Protein AF-A0A8E0VI84-F1 (afdb_monomer)

Foldseek 3Di:
DPPVVVVVVVVVVVVPDVPVFAFAPFKKWKWKQADPDPDDSVVSIGTDDIDGGPVVVVVVCVPDDQPVRDDPRMDIDMDGPQFDPDCPTPVNVPHDDDDDDDDPPDDRPD

InterPro domains:
  IPR001040 Translation Initiation factor eIF- 4e [PF01652] (23-104)
  IPR001040 Translation Initiation factor eIF- 4e [PTHR11960] (12-101)
  IPR023398 Translation Initiation factor eIF- 4e-like [G3DSA:3.30.760.10] (1-110)
  IPR023398 Translation Initiation factor eIF- 4e-like [SSF55418] (8-105)

Secondary structure (DSSP, 8-state):
--HHHHHHHHHHHHHS------EEEEEEEEEEEE--SSS-GGGGEEEEEEEEEHHHHHHHHHHS--GGGSPTTEEEEEEETTS-SSTTSTTTTT------PPPTT--S--

Organism: NCBI:txid27845

Mean predicted aligned error: 9.29 Å

Radius of gyration: 19.82 Å; Cα contacts (8 Å, |Δi|>4): 106; chains: 1; bounding box: 41×63×45 Å

pLDDT: mean 85.39, std 16.25, range [44.44, 98.56]

Structure (mmCIF, N/CA/C/O backbone):
data_AF-A0A8E0VI84-F1
#
_entry.id   AF-A0A8E0VI84-F1
#
loop_
_atom_site.group_PDB
_atom_site.id
_atom_site.type_symbol
_atom_site.label_atom_id
_atom_site.label_alt_id
_atom_site.label_comp_id
_atom_site.label_asym_id
_atom_site.label_entity_id
_atom_site.label_seq_id
_atom_site.pdbx_PDB_ins_code
_atom_site.Cartn_x
_atom_site.Cartn_y
_atom_site.Cartn_z
_atom_site.occupancy
_atom_site.B_iso_or_equiv
_atom_site.auth_seq_id
_atom_site.auth_comp_id
_atom_site.auth_asym_id
_atom_site.auth_atom_id
_atom_site.pdbx_PDB_model_num
ATOM 1 N N . MET A 1 1 ? -9.293 43.100 24.067 1.00 44.69 1 MET A N 1
ATOM 2 C CA . MET A 1 1 ? -10.428 42.681 23.216 1.00 44.69 1 MET A CA 1
ATOM 3 C C . MET A 1 1 ? -9.953 41.682 22.150 1.00 44.69 1 MET A C 1
ATOM 5 O O . MET A 1 1 ? -10.116 41.945 20.970 1.00 44.69 1 MET A O 1
ATOM 9 N N . ALA A 1 2 ? -9.330 40.566 22.547 1.00 52.12 2 ALA A N 1
ATOM 10 C CA . ALA A 1 2 ? -8.878 39.505 21.623 1.00 52.12 2 ALA A CA 1
ATOM 11 C C . ALA A 1 2 ? -9.439 38.116 21.995 1.00 52.12 2 ALA A C 1
ATOM 13 O O . ALA A 1 2 ? -9.358 37.180 21.216 1.00 52.12 2 ALA A O 1
ATOM 14 N N . THR A 1 3 ? -10.076 38.001 23.160 1.00 51.00 3 THR A N 1
ATOM 15 C CA . THR A 1 3 ? -10.506 36.734 23.761 1.00 51.00 3 THR A CA 1
ATOM 16 C C . THR A 1 3 ? -11.792 36.165 23.157 1.00 51.00 3 THR A C 1
ATOM 18 O O . THR A 1 3 ? -11.881 34.964 22.946 1.00 51.00 3 THR A O 1
ATOM 21 N N . ALA A 1 4 ? -12.763 37.010 22.793 1.00 56.56 4 ALA A N 1
ATOM 22 C CA . ALA A 1 4 ? -14.058 36.540 22.283 1.00 56.56 4 ALA A CA 1
ATOM 23 C C . ALA A 1 4 ? -13.983 35.945 20.864 1.00 56.56 4 ALA A C 1
ATOM 25 O O . ALA A 1 4 ? -14.763 35.063 20.523 1.00 56.56 4 ALA A O 1
ATOM 26 N N . THR A 1 5 ? -13.046 36.411 20.035 1.00 57.44 5 THR A N 1
ATOM 27 C CA . THR A 1 5 ? -12.869 35.912 18.663 1.00 57.44 5 THR A CA 1
ATOM 28 C C . THR A 1 5 ? -12.111 34.584 18.652 1.00 57.44 5 THR A C 1
ATOM 30 O O . THR A 1 5 ? -12.444 33.695 17.879 1.00 57.44 5 THR A O 1
ATOM 33 N N . GLU A 1 6 ? -11.124 34.414 19.536 1.00 57.06 6 GLU A N 1
ATOM 34 C CA . GLU A 1 6 ? -10.354 33.170 19.663 1.00 57.06 6 GLU A CA 1
ATOM 35 C C . GLU A 1 6 ? -11.187 32.033 20.262 1.00 57.06 6 GLU A C 1
ATOM 37 O O . GLU A 1 6 ? -11.137 30.916 19.753 1.00 57.06 6 GLU A O 1
ATOM 42 N N . GLU A 1 7 ? -12.006 32.310 21.281 1.00 55.12 7 GLU A N 1
ATOM 43 C CA . GLU A 1 7 ? -12.904 31.312 21.878 1.00 55.12 7 GLU A CA 1
ATOM 44 C C . GLU A 1 7 ? -13.953 30.811 20.880 1.00 55.12 7 GLU A C 1
ATOM 46 O O . GLU A 1 7 ? -14.207 29.609 20.813 1.00 55.12 7 GLU A O 1
ATOM 51 N N . HIS A 1 8 ? -14.496 31.700 20.044 1.00 51.53 8 HIS A N 1
ATOM 52 C CA . HIS A 1 8 ? -15.480 31.326 19.029 1.00 51.53 8 HIS A CA 1
ATOM 53 C C . HIS A 1 8 ? -14.851 30.472 17.916 1.00 51.53 8 HIS A C 1
ATOM 55 O O . HIS A 1 8 ? -15.419 29.457 17.528 1.00 51.53 8 HIS A O 1
ATOM 61 N N . VAL A 1 9 ? -13.623 30.794 17.491 1.00 58.84 9 VAL A N 1
ATOM 62 C CA . VAL A 1 9 ? -12.864 30.002 16.503 1.00 58.84 9 VAL A CA 1
ATOM 63 C C . VAL A 1 9 ? -12.390 28.657 17.082 1.00 58.84 9 VAL A C 1
ATOM 65 O O . VAL A 1 9 ? -12.239 27.675 16.355 1.00 58.84 9 VAL A O 1
ATOM 68 N N . VAL A 1 10 ? -12.129 28.569 18.390 1.00 57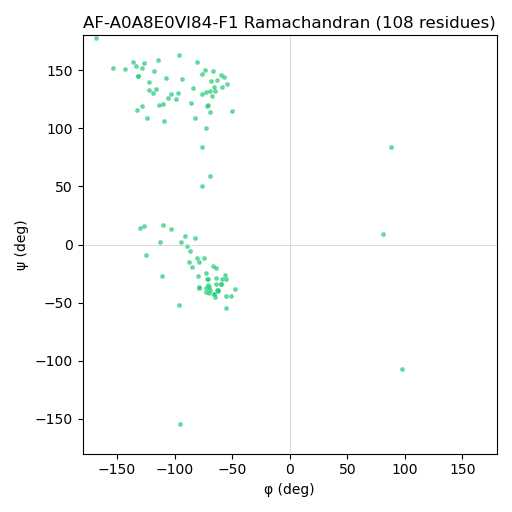.66 10 VAL A N 1
ATOM 69 C CA . VAL A 1 10 ? -11.834 27.292 19.068 1.00 57.66 10 VAL A CA 1
ATOM 70 C C . VAL A 1 10 ? -13.103 26.446 19.205 1.00 57.66 10 VAL A C 1
ATOM 72 O O . VAL A 1 10 ? -13.051 25.246 18.955 1.00 57.66 10 VAL A O 1
ATOM 75 N N . GLN A 1 11 ? -14.248 27.050 19.530 1.00 50.25 11 GLN A N 1
ATOM 76 C CA . GLN A 1 11 ? -15.532 26.348 19.628 1.00 50.25 11 GLN A CA 1
ATOM 77 C C . GLN A 1 11 ? -16.082 25.893 18.274 1.00 50.25 11 GLN A C 1
ATOM 79 O O . GLN A 1 11 ? -16.643 24.804 18.203 1.00 50.25 11 GLN A O 1
ATOM 84 N N . GLU A 1 12 ? -15.899 26.666 17.202 1.00 52.06 12 GLU A N 1
ATOM 85 C CA . GLU A 1 12 ? -16.249 26.243 15.840 1.00 52.06 12 GLU A CA 1
ATOM 86 C C . GLU A 1 12 ? -15.364 25.078 15.377 1.00 52.06 12 GLU A C 1
ATOM 88 O O . GLU A 1 12 ? -15.897 24.075 14.912 1.00 52.06 12 GLU A O 1
ATOM 93 N N . ARG A 1 13 ? -14.047 25.118 15.644 1.00 53.66 13 ARG A N 1
ATOM 94 C CA . ARG A 1 13 ? -13.135 23.983 15.383 1.00 53.66 13 ARG A CA 1
ATOM 95 C C . ARG A 1 13 ? -13.441 22.731 16.208 1.00 53.66 13 ARG A C 1
ATOM 97 O O . ARG A 1 13 ? -13.140 21.634 15.761 1.00 53.66 13 ARG A O 1
ATOM 104 N N . MET A 1 14 ? -14.015 22.880 17.403 1.00 50.16 14 MET A N 1
ATOM 105 C CA . MET A 1 14 ? -14.439 21.752 18.248 1.00 50.16 14 MET A CA 1
ATOM 106 C C . MET A 1 14 ? -15.838 21.223 17.886 1.00 50.16 14 MET A C 1
ATOM 108 O O . MET A 1 14 ? -16.169 20.098 18.247 1.00 50.16 14 MET A O 1
ATOM 112 N N . LYS A 1 15 ? -16.665 22.018 17.189 1.00 44.44 15 LYS A N 1
ATOM 113 C CA . LYS A 1 15 ? -17.968 21.597 16.640 1.00 44.44 15 LYS A CA 1
ATOM 114 C C . LYS A 1 15 ? -17.864 20.982 15.248 1.00 44.44 15 LYS A C 1
ATOM 116 O O . LYS A 1 15 ? -18.814 20.338 14.804 1.00 44.44 15 LYS A O 1
ATOM 121 N N . GLU A 1 16 ? -16.740 21.162 14.567 1.00 47.47 16 GLU A N 1
ATOM 122 C CA . GLU A 1 16 ? -16.471 20.552 13.273 1.00 47.47 16 GLU A CA 1
ATOM 123 C C . GLU A 1 16 ? -16.112 19.066 13.456 1.00 47.47 16 GLU A C 1
ATOM 125 O O . GLU A 1 16 ? -14.956 18.655 13.488 1.00 47.47 16 GLU A O 1
ATOM 130 N N . SER A 1 17 ? -17.181 18.270 13.550 1.00 51.34 17 SER A N 1
ATOM 131 C CA . SER A 1 17 ? -17.286 16.845 13.230 1.00 51.34 17 SER A CA 1
ATOM 132 C C . SER A 1 17 ? -16.964 15.781 14.297 1.00 51.34 17 SER A C 1
ATOM 134 O O . SER A 1 17 ? -15.985 15.049 14.205 1.00 51.34 17 SER A O 1
ATOM 136 N N . GLU A 1 18 ? -17.954 15.475 15.143 1.00 52.56 18 GLU A N 1
ATOM 137 C CA . GLU A 1 18 ? -18.411 14.072 15.243 1.00 52.56 18 GLU A CA 1
ATOM 138 C C . GLU A 1 18 ? -19.126 13.698 13.926 1.00 52.56 18 GLU A C 1
ATOM 140 O O . GLU A 1 18 ? -20.320 13.411 13.899 1.00 52.56 18 GLU A O 1
ATOM 145 N N . HIS A 1 19 ? -18.443 13.788 12.780 1.00 61.75 19 HIS A N 1
ATOM 146 C CA . HIS A 1 19 ? -18.969 13.144 11.582 1.00 61.75 19 HIS A CA 1
ATOM 147 C C . HIS A 1 19 ? -18.786 11.652 11.826 1.00 61.75 19 HIS A C 1
ATOM 149 O O . HIS A 1 19 ? -17.663 11.204 12.068 1.00 61.75 19 HIS A O 1
ATOM 155 N N . GLU A 1 20 ? -19.888 10.902 11.823 1.00 79.50 20 GLU A N 1
ATOM 156 C CA . GLU A 1 20 ? -19.825 9.446 11.817 1.00 79.50 20 GLU A CA 1
ATOM 157 C C . GLU A 1 20 ? -18.877 9.033 10.688 1.00 79.50 20 GLU A C 1
ATOM 159 O O . GLU A 1 20 ? -19.116 9.335 9.518 1.00 79.50 20 GLU A O 1
ATOM 164 N N . LEU A 1 21 ? -17.747 8.424 11.055 1.00 92.69 21 LEU A N 1
ATOM 165 C CA . LEU A 1 21 ? -16.783 7.939 10.079 1.00 92.69 21 LEU A CA 1
ATOM 166 C C . LEU A 1 21 ? -17.480 6.927 9.178 1.00 92.69 21 LEU A C 1
ATOM 168 O O . LEU A 1 21 ? -18.183 6.042 9.668 1.00 92.69 21 LEU A O 1
ATOM 172 N N . HIS A 1 22 ? -17.253 7.016 7.875 1.00 95.94 22 HIS A N 1
ATOM 173 C CA . HIS A 1 22 ? -17.893 6.123 6.922 1.00 95.94 22 HIS A CA 1
ATOM 174 C C . HIS A 1 22 ? -17.116 4.799 6.866 1.00 95.94 22 HIS A C 1
ATOM 176 O O . HIS A 1 22 ? -15.993 4.779 6.342 1.00 95.94 22 HIS A O 1
ATOM 182 N N . PRO A 1 23 ? -17.661 3.683 7.392 1.00 97.56 23 PRO A N 1
ATOM 183 C CA . PRO A 1 23 ? -16.938 2.422 7.437 1.00 97.56 23 PRO A CA 1
ATOM 184 C C . PRO A 1 23 ? -16.744 1.857 6.029 1.00 97.56 23 PRO A C 1
ATOM 186 O O . PRO A 1 23 ? -17.635 1.900 5.180 1.00 97.56 23 PRO A O 1
ATOM 189 N N . LEU A 1 24 ? -15.567 1.289 5.791 1.00 97.94 24 LEU A N 1
ATOM 190 C CA . LEU A 1 24 ? -15.311 0.447 4.632 1.00 97.94 24 LEU A CA 1
ATOM 191 C C . LEU A 1 24 ? -15.854 -0.961 4.895 1.00 97.94 24 LEU A C 1
ATOM 193 O O . LEU A 1 24 ? -15.970 -1.397 6.039 1.00 97.94 24 LEU A O 1
ATOM 197 N N . GLN A 1 25 ? -16.130 -1.700 3.821 1.00 98.06 25 GLN A N 1
ATOM 198 C CA . GLN A 1 25 ? -16.524 -3.111 3.914 1.00 98.06 25 GLN A CA 1
ATOM 199 C C . GLN A 1 25 ? -15.450 -3.974 4.595 1.00 98.06 25 GLN A C 1
ATOM 201 O O . GLN A 1 25 ? -15.765 -4.944 5.279 1.00 98.06 25 GLN A O 1
ATOM 206 N N . ASP A 1 26 ? -14.187 -3.619 4.376 1.00 98.31 26 ASP A N 1
ATOM 207 C CA . ASP A 1 26 ? -13.018 -4.322 4.875 1.00 98.31 26 ASP A CA 1
ATOM 208 C C . ASP A 1 26 ? -12.026 -3.334 5.477 1.00 98.31 26 ASP A C 1
ATOM 210 O O . ASP A 1 26 ? -11.941 -2.175 5.066 1.00 98.31 26 ASP A O 1
ATOM 214 N N . THR A 1 27 ? -11.224 -3.833 6.409 1.00 98.38 27 THR A N 1
ATOM 215 C CA . THR A 1 27 ? -10.040 -3.130 6.891 1.00 98.38 27 THR A CA 1
ATOM 216 C C . THR A 1 27 ? -8.880 -3.402 5.942 1.00 98.38 27 THR A C 1
ATOM 218 O O . THR A 1 27 ? -8.628 -4.546 5.558 1.00 98.38 27 THR A O 1
ATOM 221 N N . TRP A 1 28 ? -8.147 -2.356 5.587 1.00 98.56 28 TRP A N 1
ATOM 222 C CA . TRP A 1 28 ? -7.022 -2.407 4.661 1.00 98.56 28 TRP A CA 1
ATOM 223 C C . TRP A 1 28 ? -5.737 -1.999 5.364 1.00 98.56 28 TRP A C 1
ATOM 225 O O . TRP A 1 28 ? -5.745 -1.183 6.285 1.00 98.56 28 TRP A O 1
ATOM 235 N N . THR A 1 29 ? -4.621 -2.559 4.916 1.00 98.50 29 THR A N 1
ATOM 236 C CA . THR A 1 29 ? -3.283 -2.142 5.312 1.00 98.50 29 THR A CA 1
ATOM 237 C C . THR A 1 29 ? -2.517 -1.673 4.083 1.00 98.50 29 THR A C 1
ATOM 239 O O . THR A 1 29 ? -2.469 -2.359 3.061 1.00 98.50 29 THR A O 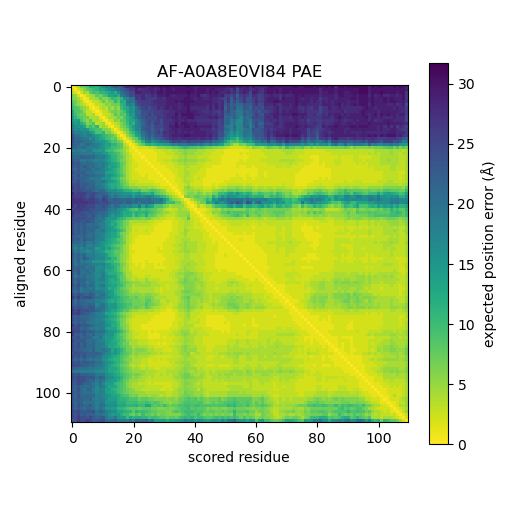1
ATOM 242 N N . TYR A 1 30 ? -1.919 -0.493 4.207 1.00 97.94 30 TYR A N 1
ATOM 243 C CA . TYR A 1 30 ? -1.052 0.124 3.216 1.00 97.94 30 TYR A CA 1
ATOM 244 C C . TYR A 1 30 ? 0.408 -0.158 3.569 1.00 97.94 30 TYR A C 1
ATOM 246 O O . TYR A 1 30 ? 0.837 0.064 4.709 1.00 97.94 30 TYR A O 1
ATOM 254 N N . TYR A 1 31 ? 1.170 -0.636 2.591 1.00 96.62 31 TYR A N 1
ATOM 255 C CA . TYR A 1 31 ? 2.575 -0.986 2.730 1.00 96.62 31 TYR A CA 1
ATOM 256 C C . TYR A 1 31 ? 3.408 -0.306 1.647 1.00 96.62 31 TYR A C 1
ATOM 258 O O . TYR A 1 31 ? 2.943 -0.081 0.529 1.00 96.62 31 TYR A O 1
ATOM 266 N N . LEU A 1 32 ? 4.669 -0.050 1.975 1.00 94.88 32 LEU A N 1
ATOM 267 C CA . LEU A 1 32 ? 5.697 0.351 1.025 1.00 94.88 32 LEU A CA 1
ATOM 268 C C . LEU A 1 32 ? 6.771 -0.721 0.989 1.00 94.88 32 LEU A C 1
ATOM 270 O O . LEU A 1 32 ? 7.241 -1.155 2.034 1.00 94.88 32 LEU A O 1
ATOM 274 N N . PHE A 1 33 ? 7.193 -1.112 -0.200 1.00 93.62 33 PHE A N 1
ATOM 275 C CA . PHE A 1 33 ? 8.437 -1.839 -0.382 1.00 93.62 33 PHE A CA 1
ATOM 276 C C . PHE A 1 33 ? 9.503 -0.855 -0.823 1.00 93.62 33 PHE A C 1
ATOM 278 O O . PHE A 1 33 ? 9.312 -0.152 -1.810 1.00 93.62 33 PHE A O 1
ATOM 285 N N . ILE A 1 34 ? 10.614 -0.798 -0.094 1.00 89.25 34 ILE A N 1
ATOM 286 C CA . ILE A 1 34 ? 11.735 0.084 -0.417 1.00 89.25 34 ILE A CA 1
ATOM 287 C C . ILE A 1 34 ? 12.979 -0.779 -0.544 1.00 89.25 34 ILE A C 1
ATOM 289 O O . ILE A 1 34 ? 13.503 -1.263 0.458 1.00 89.25 34 ILE A O 1
ATOM 293 N N . TYR A 1 35 ? 13.474 -0.947 -1.769 1.00 82.94 35 TYR A N 1
ATOM 294 C CA . TYR A 1 35 ? 14.685 -1.723 -2.002 1.00 82.94 35 TYR A CA 1
ATOM 295 C C . TYR A 1 35 ? 15.918 -1.003 -1.437 1.00 82.94 35 TYR A C 1
ATOM 297 O O . TYR A 1 35 ? 16.325 0.048 -1.933 1.00 82.94 35 TYR A O 1
ATOM 305 N N . LYS A 1 36 ? 16.541 -1.586 -0.408 1.00 78.12 36 LYS A N 1
ATOM 306 C CA . LYS A 1 36 ? 17.761 -1.058 0.235 1.00 78.12 36 LYS A CA 1
ATOM 307 C C . LYS A 1 36 ? 19.042 -1.798 -0.168 1.00 78.12 36 LYS A C 1
ATOM 309 O O . LYS A 1 36 ? 20.091 -1.600 0.440 1.00 78.12 36 LYS A O 1
ATOM 314 N N . GLY A 1 37 ? 18.990 -2.620 -1.217 1.00 77.69 37 GLY A N 1
ATOM 315 C CA . GLY A 1 37 ? 20.129 -3.415 -1.673 1.00 77.69 37 GLY A CA 1
ATOM 316 C C . GLY A 1 37 ? 20.078 -4.847 -1.148 1.00 77.69 37 GLY A C 1
ATOM 317 O O . GLY A 1 37 ? 19.289 -5.643 -1.635 1.00 77.69 37 GLY A O 1
ATOM 318 N N . ASN A 1 38 ? 20.943 -5.183 -0.188 1.00 70.19 38 ASN A N 1
ATOM 319 C CA . ASN A 1 38 ? 21.222 -6.568 0.227 1.00 70.19 38 ASN A CA 1
ATOM 320 C C . ASN A 1 38 ? 20.211 -7.182 1.217 1.00 70.19 38 ASN A C 1
ATOM 322 O O . ASN A 1 38 ? 20.443 -8.287 1.711 1.00 70.19 38 ASN A O 1
ATOM 326 N N . ASP A 1 39 ? 19.127 -6.476 1.527 1.00 74.56 39 ASP A N 1
ATOM 327 C CA . ASP A 1 39 ? 18.104 -6.958 2.454 1.00 74.56 39 ASP A CA 1
ATOM 328 C C . ASP A 1 39 ? 17.256 -8.052 1.791 1.00 74.56 39 ASP A C 1
ATOM 330 O O . ASP A 1 39 ? 17.051 -8.065 0.572 1.00 74.56 39 ASP A O 1
ATOM 334 N N . LYS A 1 40 ? 16.729 -8.990 2.590 1.00 77.81 40 LYS A N 1
ATOM 335 C CA . LYS A 1 40 ? 15.736 -9.937 2.068 1.00 77.81 40 LYS A CA 1
ATOM 336 C C . LYS A 1 40 ? 14.498 -9.155 1.630 1.00 77.81 40 LYS A C 1
ATOM 338 O O . LYS A 1 40 ? 14.086 -8.214 2.305 1.00 77.81 40 LYS A O 1
ATOM 343 N N . TRP A 1 41 ? 13.882 -9.572 0.524 1.00 81.94 41 TRP A N 1
ATOM 344 C CA . TRP A 1 41 ? 12.723 -8.882 -0.057 1.00 81.94 41 TRP A CA 1
ATOM 345 C C . TRP A 1 41 ? 11.613 -8.628 0.979 1.00 81.94 41 TRP A C 1
ATOM 347 O O . TRP A 1 41 ? 11.134 -7.506 1.124 1.00 81.94 41 TRP A O 1
ATOM 357 N N . ASP A 1 42 ? 11.309 -9.640 1.789 1.00 80.56 42 ASP A N 1
ATOM 358 C CA . ASP A 1 42 ? 10.331 -9.578 2.879 1.00 80.56 42 ASP A CA 1
ATOM 359 C C . ASP A 1 42 ? 10.633 -8.528 3.954 1.00 80.56 42 ASP A C 1
ATOM 361 O O . ASP A 1 42 ? 9.714 -7.947 4.526 1.00 80.56 42 ASP A O 1
ATOM 365 N N . GLU A 1 43 ? 11.911 -8.291 4.244 1.00 84.00 43 GLU A N 1
ATOM 366 C CA . GLU A 1 43 ? 12.362 -7.328 5.257 1.00 84.00 43 GLU A CA 1
ATOM 367 C C . GLU A 1 43 ? 12.300 -5.886 4.725 1.00 84.00 43 GLU A C 1
ATOM 369 O O . GLU A 1 43 ? 12.322 -4.928 5.496 1.00 84.00 43 GLU A O 1
ATOM 374 N N . SER A 1 44 ? 12.173 -5.730 3.403 1.00 89.25 44 SER A N 1
ATOM 375 C CA . SER A 1 44 ? 12.034 -4.438 2.729 1.00 89.25 44 SER A CA 1
ATOM 376 C C . SER A 1 44 ? 10.580 -3.951 2.652 1.00 89.25 44 SER A C 1
ATOM 378 O O . SER A 1 44 ? 10.348 -2.822 2.214 1.00 89.25 44 SER A O 1
ATOM 380 N N . ILE A 1 45 ? 9.604 -4.765 3.083 1.00 92.50 45 ILE A N 1
ATOM 381 C CA . ILE A 1 45 ? 8.189 -4.380 3.176 1.00 92.50 45 ILE A CA 1
ATOM 382 C C . ILE A 1 45 ? 7.927 -3.689 4.516 1.00 92.50 45 ILE A C 1
ATOM 384 O O . ILE A 1 45 ? 8.088 -4.264 5.591 1.00 92.50 45 ILE A O 1
ATOM 388 N N . ILE A 1 46 ? 7.445 -2.456 4.451 1.00 92.81 46 ILE A N 1
ATOM 389 C CA . ILE A 1 46 ? 7.147 -1.606 5.597 1.00 92.81 46 ILE A CA 1
ATOM 390 C C . ILE A 1 46 ? 5.640 -1.383 5.654 1.00 92.81 46 ILE A C 1
ATOM 392 O O . ILE A 1 46 ? 5.047 -0.813 4.740 1.00 92.81 46 ILE A O 1
ATOM 396 N N . LYS A 1 47 ? 5.014 -1.800 6.755 1.00 95.88 47 LYS A N 1
ATOM 397 C CA . LYS A 1 47 ? 3.621 -1.462 7.063 1.00 95.88 47 LYS A CA 1
ATOM 398 C C . LYS A 1 47 ? 3.531 0.012 7.462 1.00 95.88 47 LYS A C 1
ATOM 400 O O . LYS A 1 47 ? 4.137 0.410 8.452 1.00 95.88 47 LYS A O 1
ATOM 405 N N . VAL A 1 48 ? 2.766 0.803 6.712 1.00 96.25 48 VAL A N 1
ATOM 406 C CA . VAL A 1 48 ? 2.635 2.254 6.933 1.00 96.25 48 VAL A CA 1
ATOM 407 C C . VAL A 1 48 ? 1.404 2.575 7.771 1.00 96.25 48 VAL A C 1
ATOM 409 O O . VAL A 1 48 ? 1.507 3.272 8.775 1.00 96.25 48 VAL A O 1
ATOM 412 N N . ALA A 1 49 ? 0.238 2.064 7.375 1.00 97.69 49 ALA A N 1
ATOM 413 C CA . ALA A 1 49 ? -1.026 2.366 8.039 1.00 97.69 49 ALA A CA 1
ATOM 414 C C . ALA A 1 49 ? -2.043 1.236 7.861 1.00 97.69 49 ALA A C 1
ATOM 416 O O . ALA A 1 49 ? -2.025 0.532 6.853 1.00 97.69 49 ALA A O 1
ATOM 417 N N . THR A 1 50 ? -2.954 1.094 8.823 1.00 98.19 50 THR A N 1
ATOM 418 C CA . THR A 1 50 ? -4.148 0.245 8.716 1.00 98.19 50 THR A CA 1
ATOM 419 C C . THR A 1 50 ? -5.377 1.113 8.947 1.00 98.19 50 THR A C 1
ATOM 421 O O . THR A 1 50 ? -5.400 1.887 9.901 1.00 98.19 50 THR A O 1
ATOM 424 N N . PHE A 1 51 ? -6.388 0.991 8.091 1.00 97.94 51 PHE A N 1
ATOM 425 C CA . PHE A 1 51 ? -7.600 1.804 8.151 1.00 97.94 51 PHE A CA 1
ATOM 426 C C . PHE A 1 51 ? -8.843 0.999 7.770 1.00 97.94 51 PHE A C 1
ATOM 428 O O . PHE A 1 51 ? -8.777 0.061 6.979 1.00 97.94 51 PHE A O 1
ATOM 435 N N . GLY A 1 52 ? -9.983 1.388 8.338 1.00 97.94 52 GLY A N 1
ATOM 436 C CA . GLY A 1 52 ? -11.292 0.780 8.074 1.00 97.94 52 GLY A CA 1
ATOM 437 C C . GLY A 1 52 ? -12.381 1.800 7.753 1.00 97.94 52 GLY A C 1
ATOM 438 O O . GLY A 1 52 ? -13.555 1.455 7.797 1.00 97.94 52 GLY A O 1
ATOM 439 N N . THR A 1 53 ? -12.019 3.054 7.465 1.00 97.94 53 THR A N 1
ATOM 440 C CA . THR A 1 53 ? -12.979 4.113 7.115 1.00 97.94 53 THR A CA 1
ATOM 441 C C . THR A 1 53 ? -12.480 4.931 5.929 1.00 97.94 53 THR A C 1
ATOM 443 O O . THR A 1 53 ? -11.275 4.969 5.654 1.00 97.94 53 THR A O 1
ATOM 446 N N . ILE A 1 54 ? -13.406 5.575 5.218 1.00 97.50 54 ILE A N 1
ATOM 447 C CA . ILE A 1 54 ? -13.117 6.388 4.027 1.00 97.50 54 ILE A CA 1
ATOM 448 C C . ILE A 1 54 ? -12.213 7.577 4.379 1.00 97.50 54 ILE A C 1
ATOM 450 O O . ILE A 1 54 ? -11.291 7.905 3.635 1.00 97.50 54 ILE A O 1
ATOM 454 N N . GLU A 1 55 ? -12.426 8.204 5.531 1.00 95.94 55 GLU A N 1
ATOM 455 C CA . GLU A 1 55 ? -11.648 9.358 5.990 1.00 95.94 55 GLU A CA 1
ATOM 456 C C . GLU A 1 55 ? -10.199 8.967 6.257 1.00 95.94 55 GLU A C 1
ATOM 458 O O . GLU A 1 55 ? -9.274 9.672 5.855 1.00 95.94 55 GLU A O 1
ATOM 463 N N . HIS A 1 56 ? -9.987 7.815 6.897 1.00 96.25 56 HIS A N 1
ATOM 464 C CA . HIS A 1 56 ? -8.641 7.324 7.159 1.00 96.25 56 HIS A CA 1
ATOM 465 C C . HIS A 1 56 ? -7.947 6.860 5.876 1.00 96.25 56 HIS A C 1
ATOM 467 O O . HIS A 1 56 ? -6.749 7.092 5.738 1.00 96.25 56 HIS A O 1
ATOM 473 N N . PHE A 1 57 ? -8.681 6.277 4.921 1.00 97.12 57 PHE A N 1
ATOM 474 C CA . PHE A 1 57 ? -8.148 5.997 3.586 1.00 97.12 57 PHE A CA 1
ATOM 475 C C . PHE A 1 57 ? -7.601 7.276 2.941 1.00 97.12 57 PHE A C 1
ATOM 477 O O . PHE A 1 57 ? -6.424 7.330 2.584 1.00 97.12 57 PHE A O 1
ATOM 484 N N . TRP A 1 58 ? -8.417 8.332 2.859 1.00 96.06 58 TRP A N 1
ATOM 485 C CA . TRP A 1 58 ? -7.976 9.597 2.274 1.00 96.06 58 TRP A CA 1
ATOM 486 C C . TRP A 1 58 ? -6.823 10.216 3.055 1.00 96.06 58 TRP A C 1
ATOM 488 O O . TRP A 1 58 ? -5.864 10.677 2.444 1.00 96.06 58 TRP A O 1
ATOM 498 N N . SER A 1 59 ? -6.855 10.158 4.387 1.00 96.38 59 SER A N 1
ATOM 499 C CA . SER A 1 59 ? -5.740 10.609 5.222 1.00 96.38 59 SER A CA 1
ATOM 500 C C . SER A 1 59 ? -4.427 9.911 4.849 1.00 96.38 59 SER A C 1
ATOM 502 O O . SER A 1 59 ? -3.412 10.582 4.676 1.00 96.38 59 SER A O 1
ATOM 504 N N . VAL A 1 60 ? -4.427 8.590 4.637 1.00 96.56 60 VAL A N 1
ATOM 505 C CA . VAL A 1 60 ? -3.224 7.860 4.198 1.00 96.56 60 VAL A CA 1
ATOM 506 C C . VAL A 1 60 ? -2.785 8.299 2.802 1.00 96.56 60 VAL A C 1
ATOM 508 O O . VAL A 1 60 ? -1.604 8.582 2.604 1.00 96.56 60 VAL A O 1
ATOM 511 N N . MET A 1 61 ? -3.712 8.418 1.850 1.00 94.31 61 MET A N 1
ATOM 512 C CA . MET A 1 61 ? -3.386 8.827 0.478 1.00 94.31 61 MET A CA 1
ATOM 513 C C . MET A 1 61 ? -2.836 10.259 0.399 1.00 94.31 61 MET A C 1
ATOM 515 O O . MET A 1 61 ? -1.955 10.527 -0.411 1.00 94.31 61 MET A O 1
ATOM 519 N N . TYR A 1 62 ? -3.305 11.172 1.255 1.00 94.31 62 TYR A N 1
ATOM 520 C CA . TYR A 1 62 ? -2.808 12.551 1.313 1.00 94.31 62 TYR A CA 1
ATOM 521 C C . TYR A 1 62 ? -1.487 12.699 2.076 1.00 94.31 62 TYR A C 1
ATOM 523 O O . TYR A 1 62 ? -0.724 13.622 1.792 1.00 94.31 62 TYR A O 1
ATOM 531 N N . ASN A 1 63 ? -1.205 11.813 3.036 1.00 94.88 63 ASN A N 1
ATOM 532 C CA . ASN A 1 63 ? 0.022 11.846 3.841 1.00 94.88 63 ASN A CA 1
ATOM 533 C C . ASN A 1 63 ? 1.147 10.955 3.286 1.00 94.88 63 ASN A C 1
ATOM 535 O O . ASN A 1 63 ? 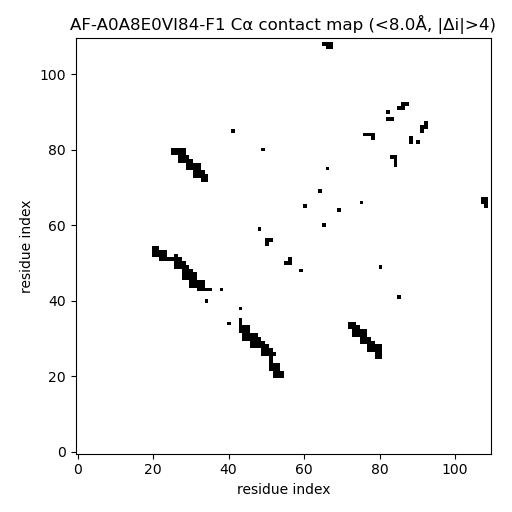2.219 10.872 3.886 1.00 94.88 63 ASN A O 1
ATOM 539 N N . THR A 1 64 ? 0.930 10.292 2.150 1.00 93.00 64 THR A N 1
ATOM 540 C CA . THR A 1 64 ? 1.946 9.495 1.450 1.00 93.00 64 THR A CA 1
ATOM 541 C C . THR A 1 64 ? 2.281 10.110 0.093 1.00 93.00 64 THR A C 1
ATOM 543 O O . THR A 1 64 ? 1.531 10.922 -0.448 1.00 93.00 64 THR A O 1
ATOM 546 N N . ALA A 1 65 ? 3.457 9.778 -0.448 1.00 90.38 65 ALA A N 1
ATOM 547 C CA . ALA A 1 65 ? 3.829 10.242 -1.778 1.00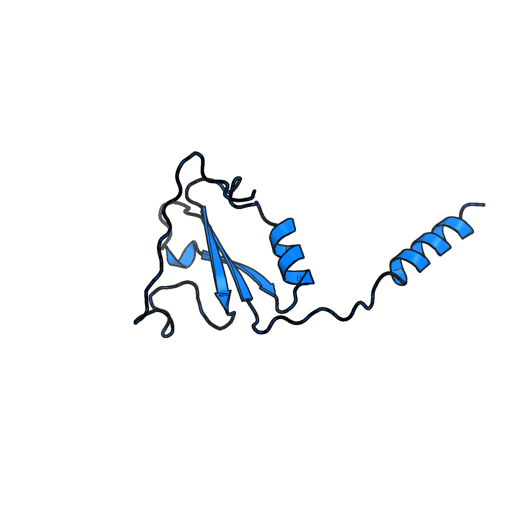 90.38 65 ALA A CA 1
ATOM 548 C C . ALA A 1 65 ? 2.878 9.626 -2.821 1.00 90.38 65 ALA A C 1
ATOM 550 O O . ALA A 1 65 ? 2.657 8.412 -2.787 1.00 90.38 65 ALA A O 1
ATOM 551 N N . PRO A 1 66 ? 2.322 10.427 -3.748 1.00 91.31 66 PRO A N 1
ATOM 552 C CA . PRO A 1 66 ? 1.465 9.886 -4.789 1.00 91.31 66 PRO A CA 1
ATOM 553 C C . PRO A 1 66 ? 2.290 8.992 -5.731 1.00 91.31 66 PRO A C 1
ATOM 555 O O . PRO A 1 66 ? 3.476 9.280 -5.937 1.00 91.31 66 PRO A O 1
ATOM 558 N N . PRO A 1 67 ? 1.692 7.951 -6.337 1.00 91.31 67 PRO A N 1
ATOM 559 C CA . PRO A 1 67 ? 2.389 7.022 -7.225 1.00 91.31 67 PRO A CA 1
ATOM 560 C C . PRO A 1 67 ? 3.265 7.682 -8.301 1.00 91.31 67 PRO A C 1
ATOM 562 O O . PRO A 1 67 ? 4.377 7.215 -8.533 1.00 91.31 67 PRO A O 1
ATOM 565 N N . SER A 1 68 ? 2.844 8.803 -8.907 1.00 90.88 68 SER A N 1
ATOM 566 C CA . SER A 1 68 ? 3.660 9.524 -9.906 1.00 90.88 68 SER A CA 1
ATOM 567 C C . SER A 1 68 ? 4.945 10.159 -9.361 1.00 90.88 68 SER A C 1
ATOM 569 O O . SER A 1 68 ? 5.831 10.516 -10.139 1.00 90.88 68 SER A O 1
ATOM 571 N N . ARG A 1 69 ? 5.051 10.348 -8.041 1.00 90.00 69 ARG A N 1
ATOM 572 C CA . ARG A 1 69 ? 6.214 10.950 -7.363 1.00 90.00 69 ARG A CA 1
ATOM 573 C C . ARG A 1 69 ? 6.975 9.959 -6.491 1.00 90.00 69 ARG A C 1
ATOM 575 O O . ARG A 1 69 ? 7.941 10.349 -5.833 1.00 90.00 69 ARG A O 1
ATOM 582 N N . THR A 1 70 ? 6.550 8.705 -6.472 1.00 89.75 70 THR A N 1
ATOM 583 C CA . THR A 1 70 ? 7.244 7.643 -5.757 1.00 89.75 70 THR A CA 1
ATOM 584 C C . THR A 1 70 ? 8.582 7.342 -6.446 1.00 89.75 70 THR A C 1
ATOM 586 O O . THR A 1 70 ? 8.620 7.208 -7.670 1.00 89.75 70 THR A O 1
ATOM 589 N N . PRO A 1 71 ? 9.704 7.259 -5.704 1.00 88.81 71 PRO A N 1
ATOM 590 C CA . PRO A 1 71 ? 10.999 6.946 -6.296 1.00 88.81 71 PRO A CA 1
ATOM 591 C C . PRO A 1 71 ? 11.011 5.581 -6.990 1.00 88.81 71 PRO A C 1
ATOM 593 O O . PRO A 1 71 ? 10.416 4.618 -6.505 1.00 88.81 71 PRO A O 1
ATOM 596 N N . ASN A 1 72 ? 11.767 5.471 -8.084 1.00 86.56 72 ASN A N 1
ATOM 597 C CA . ASN A 1 72 ? 11.986 4.189 -8.755 1.00 86.56 72 ASN A CA 1
ATOM 598 C C . ASN A 1 72 ? 12.538 3.140 -7.776 1.00 86.56 72 ASN A C 1
ATOM 600 O O . ASN A 1 72 ? 13.428 3.436 -6.978 1.00 86.56 72 ASN A O 1
ATOM 604 N N . GLY A 1 73 ? 12.031 1.909 -7.870 1.00 86.50 73 GLY A N 1
ATOM 605 C CA . GLY A 1 73 ? 12.383 0.824 -6.946 1.00 86.50 73 GLY A CA 1
ATOM 606 C C . GLY A 1 73 ? 11.632 0.866 -5.611 1.00 86.50 73 GLY A C 1
ATOM 607 O O . GLY A 1 73 ? 11.979 0.110 -4.703 1.00 86.50 73 GLY A O 1
ATOM 608 N N . THR A 1 74 ? 10.627 1.740 -5.486 1.00 91.38 74 THR A N 1
ATOM 609 C CA . THR A 1 74 ? 9.628 1.682 -4.418 1.00 91.38 74 THR A CA 1
ATOM 610 C C . THR A 1 74 ? 8.310 1.167 -4.979 1.00 91.38 74 THR A C 1
ATOM 612 O O . THR A 1 74 ? 7.772 1.759 -5.915 1.00 91.38 74 THR A O 1
ATOM 615 N N . ASP A 1 75 ? 7.773 0.114 -4.370 1.00 93.56 75 ASP A N 1
ATOM 616 C CA . ASP A 1 75 ? 6.455 -0.416 -4.717 1.00 93.56 75 ASP A CA 1
ATOM 617 C C . ASP A 1 75 ? 5.447 -0.073 -3.615 1.00 93.56 75 ASP A C 1
ATOM 619 O O . ASP A 1 75 ? 5.761 -0.089 -2.422 1.00 93.56 75 ASP A O 1
ATOM 623 N N . ILE A 1 76 ? 4.215 0.226 -4.021 1.00 95.38 76 ILE A N 1
ATOM 624 C CA . ILE A 1 76 ? 3.088 0.474 -3.120 1.00 95.38 76 ILE A CA 1
ATOM 625 C C . ILE A 1 76 ? 2.197 -0.765 -3.116 1.00 95.38 76 ILE A C 1
ATOM 627 O O . ILE A 1 76 ? 1.772 -1.231 -4.174 1.00 95.38 76 ILE A O 1
ATOM 631 N N . PHE A 1 77 ? 1.854 -1.260 -1.929 1.00 96.50 77 PHE A N 1
ATOM 632 C CA . PHE A 1 77 ? 0.905 -2.357 -1.767 1.00 96.50 77 PHE A CA 1
ATOM 633 C C . PHE A 1 77 ? -0.262 -1.938 -0.877 1.00 96.50 77 PHE A C 1
ATOM 635 O O . PHE A 1 77 ? -0.078 -1.301 0.157 1.00 96.50 77 PHE A O 1
ATOM 642 N N . MET A 1 78 ? -1.469 -2.363 -1.241 1.00 97.25 78 MET A N 1
ATOM 643 C CA . MET A 1 78 ? -2.661 -2.222 -0.410 1.00 97.25 78 MET A CA 1
ATOM 644 C C . MET A 1 78 ? -3.388 -3.563 -0.377 1.00 97.25 78 MET A C 1
ATOM 646 O O . MET A 1 78 ? -3.844 -4.053 -1.407 1.00 97.25 78 MET A O 1
ATOM 650 N N . PHE A 1 79 ? -3.459 -4.172 0.803 1.00 98.12 79 PHE A N 1
ATOM 651 C CA . PHE A 1 79 ? -4.070 -5.486 1.016 1.00 98.12 79 PHE A CA 1
ATOM 652 C C . PHE A 1 79 ? -5.108 -5.400 2.130 1.00 98.12 79 PHE A C 1
ATOM 654 O O . PHE A 1 79 ? -5.027 -4.522 2.990 1.00 98.12 79 PHE A O 1
ATOM 661 N N . ARG A 1 80 ? -6.082 -6.317 2.139 1.00 98.06 80 ARG A N 1
ATOM 662 C CA . ARG A 1 80 ? -6.944 -6.498 3.317 1.00 98.06 80 ARG A CA 1
ATOM 663 C C . ARG A 1 80 ? -6.067 -6.802 4.530 1.00 98.06 80 ARG A C 1
ATOM 665 O O . ARG A 1 80 ? -5.035 -7.450 4.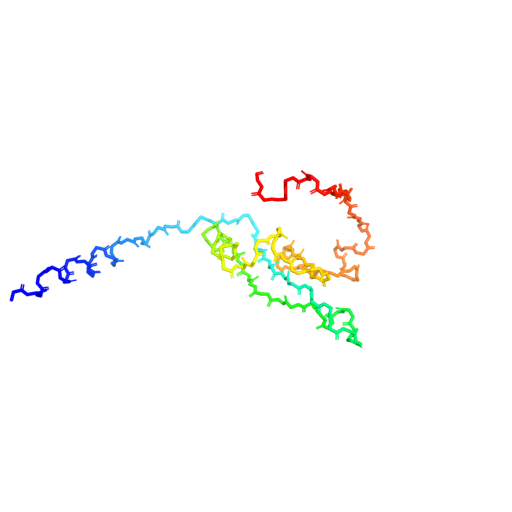399 1.00 98.06 80 ARG A O 1
ATOM 672 N N . SER A 1 81 ? -6.444 -6.315 5.706 1.00 97.38 81 SER A N 1
ATOM 673 C CA . SER A 1 81 ? -5.562 -6.315 6.879 1.00 97.38 81 SER A CA 1
ATOM 674 C C . SER A 1 81 ? -5.173 -7.704 7.385 1.00 97.38 81 SER A C 1
ATOM 676 O O . SER A 1 81 ? -4.190 -7.823 8.109 1.00 97.38 81 SER A O 1
ATOM 678 N N . ASP A 1 82 ? -5.953 -8.724 7.032 1.00 96.50 82 ASP A N 1
ATOM 679 C CA . ASP A 1 82 ? -5.722 -10.138 7.330 1.00 96.50 82 ASP A CA 1
ATOM 680 C C . ASP A 1 82 ? -4.913 -10.865 6.238 1.00 96.50 82 ASP A C 1
ATOM 682 O O . ASP A 1 82 ? -4.798 -12.088 6.278 1.00 96.50 82 ASP A O 1
ATOM 686 N N . ILE A 1 83 ? -4.386 -10.138 5.247 1.00 97.00 83 ILE A N 1
ATOM 687 C CA . ILE A 1 83 ? -3.609 -10.681 4.131 1.00 97.00 83 ILE A CA 1
ATOM 688 C C . ILE A 1 83 ? -2.298 -9.915 4.015 1.00 97.00 83 ILE A C 1
ATOM 690 O O . ILE A 1 83 ? -2.276 -8.714 3.748 1.00 97.00 83 ILE A O 1
ATOM 694 N N . GLU A 1 84 ? -1.185 -10.623 4.165 1.00 94.06 84 GLU A N 1
ATOM 695 C CA . GLU A 1 84 ? 0.129 -10.034 3.925 1.00 94.06 84 GLU A CA 1
ATOM 696 C C . GLU A 1 84 ? 0.415 -9.903 2.418 1.00 94.06 84 GLU A C 1
ATOM 698 O O . GLU A 1 84 ? -0.005 -10.762 1.633 1.00 94.06 84 GLU A O 1
ATOM 703 N N . PRO A 1 85 ? 1.153 -8.861 1.987 1.00 94.94 85 PRO A N 1
ATOM 704 C CA . PRO A 1 85 ? 1.488 -8.616 0.583 1.00 94.94 85 PRO A CA 1
ATOM 705 C C . PRO A 1 85 ? 2.601 -9.556 0.083 1.00 94.94 85 PRO A C 1
ATOM 707 O O . PRO A 1 85 ? 3.603 -9.109 -0.465 1.00 94.94 85 PRO A O 1
ATOM 710 N N . LYS A 1 86 ? 2.450 -10.864 0.303 1.00 92.88 86 LYS A N 1
ATOM 711 C CA . LYS A 1 86 ? 3.452 -11.899 0.020 1.00 92.88 86 LYS A CA 1
ATOM 712 C C . LYS A 1 86 ? 2.832 -13.061 -0.742 1.00 92.88 86 LYS A C 1
ATOM 714 O O . LYS A 1 86 ? 1.672 -13.400 -0.504 1.00 92.88 86 LYS A O 1
ATOM 719 N N . TRP A 1 87 ? 3.582 -13.677 -1.650 1.00 91.75 87 TRP A N 1
ATOM 720 C CA . TRP A 1 87 ? 3.072 -14.791 -2.458 1.00 91.75 87 T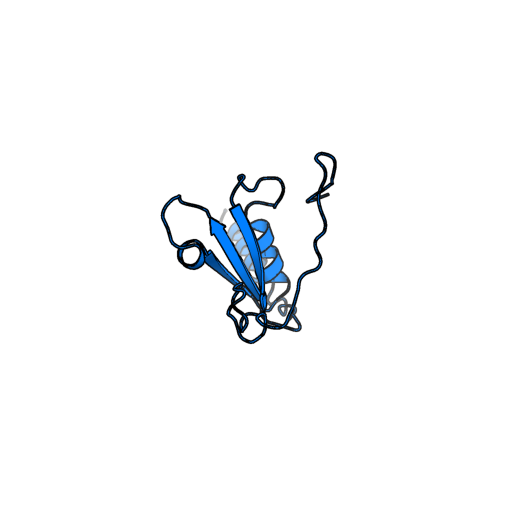RP A CA 1
ATOM 721 C C . TRP A 1 87 ? 2.926 -16.078 -1.635 1.00 91.75 87 TRP A C 1
ATOM 723 O O . TRP A 1 87 ? 2.066 -16.892 -1.943 1.00 91.75 87 TRP A O 1
ATOM 733 N N . GLU A 1 88 ? 3.687 -16.210 -0.547 1.00 93.56 88 GLU A N 1
ATOM 734 C CA . GLU A 1 88 ? 3.633 -17.316 0.415 1.00 93.56 88 GLU A CA 1
ATOM 735 C C . GLU A 1 88 ? 2.409 -17.261 1.337 1.00 93.56 88 GLU A C 1
ATOM 737 O O . GLU A 1 88 ? 2.138 -18.212 2.069 1.00 93.56 88 GLU A O 1
ATOM 742 N N . HIS A 1 89 ? 1.672 -16.146 1.354 1.00 93.56 89 HIS A N 1
ATOM 743 C CA . HIS A 1 89 ? 0.479 -16.046 2.183 1.00 93.56 89 HIS A CA 1
ATOM 744 C C . HIS A 1 89 ? -0.592 -17.037 1.677 1.00 93.56 89 HIS A C 1
ATOM 746 O O . HIS A 1 89 ? -0.866 -17.042 0.473 1.00 93.56 89 HIS A O 1
ATOM 752 N N . PRO A 1 90 ? -1.294 -17.798 2.547 1.00 96.75 90 PRO A N 1
ATOM 753 C CA . PRO A 1 90 ? -2.252 -18.831 2.118 1.00 96.75 90 PRO A CA 1
ATOM 754 C C . PRO A 1 90 ? -3.377 -18.332 1.200 1.00 96.75 90 PRO A C 1
ATOM 756 O O . PRO A 1 90 ? -3.944 -19.074 0.408 1.00 96.75 90 PRO A O 1
ATOM 759 N N . ARG A 1 91 ? -3.726 -17.042 1.293 1.00 96.44 91 ARG A N 1
ATOM 760 C CA . ARG A 1 91 ? -4.719 -16.416 0.398 1.00 96.44 91 ARG A CA 1
ATOM 761 C C . ARG A 1 91 ? -4.177 -16.000 -0.974 1.00 96.44 91 ARG A C 1
ATOM 763 O O . ARG A 1 91 ? -4.977 -15.688 -1.849 1.00 96.44 91 ARG A O 1
ATOM 770 N N . ASN A 1 92 ? -2.860 -16.001 -1.158 1.00 96.56 92 ASN A N 1
ATOM 771 C CA . ASN A 1 92 ? -2.185 -15.589 -2.388 1.00 96.56 92 ASN A CA 1
ATOM 772 C C . ASN A 1 92 ? -1.526 -16.773 -3.122 1.00 96.56 92 ASN A C 1
ATOM 774 O O . ASN A 1 92 ? -1.424 -16.726 -4.346 1.00 96.56 92 ASN A O 1
ATOM 778 N N . GLU A 1 93 ? -1.128 -17.837 -2.412 1.00 96.75 93 GLU A N 1
ATOM 779 C CA . GLU A 1 93 ? -0.286 -18.933 -2.935 1.00 96.75 93 GLU A CA 1
ATOM 780 C C . GLU A 1 93 ? -0.867 -19.691 -4.143 1.00 96.75 93 GLU A C 1
ATOM 782 O O . GLU A 1 93 ? -0.127 -20.175 -4.997 1.00 96.75 93 GLU A O 1
ATOM 787 N N . ASN A 1 94 ? -2.195 -19.775 -4.256 1.00 96.44 94 ASN A N 1
ATOM 788 C CA . ASN A 1 94 ? -2.881 -20.404 -5.394 1.00 96.44 94 ASN A CA 1
ATOM 789 C C . ASN A 1 94 ? -3.612 -19.388 -6.283 1.00 96.44 94 ASN A C 1
ATOM 791 O O . ASN A 1 94 ? -4.506 -19.751 -7.049 1.00 96.44 94 ASN A O 1
ATOM 795 N N . GLY A 1 95 ? -3.271 -18.109 -6.141 1.00 96.06 95 GLY A N 1
ATOM 796 C CA . GLY A 1 95 ? -3.888 -17.013 -6.868 1.00 96.06 95 GLY A CA 1
ATOM 797 C C . GLY A 1 95 ? -3.121 -16.606 -8.124 1.00 96.06 95 GLY A C 1
ATOM 798 O O . GLY A 1 95 ? -2.380 -17.365 -8.743 1.00 96.06 95 GLY A O 1
ATOM 799 N N . GLY A 1 96 ? -3.318 -15.348 -8.495 1.00 95.12 96 GLY A N 1
ATOM 800 C CA . GLY A 1 96 ? -2.630 -14.673 -9.584 1.00 95.12 96 GLY A CA 1
ATOM 801 C C . GLY A 1 96 ? -2.916 -13.178 -9.513 1.00 95.12 96 GLY A C 1
ATOM 802 O O . GLY A 1 96 ? -3.676 -12.722 -8.658 1.00 95.12 96 GLY A O 1
ATOM 803 N N . ARG A 1 97 ? -2.324 -12.401 -10.419 1.00 96.31 97 ARG A N 1
ATOM 804 C CA . ARG A 1 97 ? -2.608 -10.967 -10.534 1.00 96.31 97 ARG A CA 1
ATOM 805 C C . ARG A 1 97 ? -2.877 -10.582 -11.976 1.00 96.31 97 ARG A C 1
ATOM 807 O O . ARG A 1 97 ? -2.227 -11.085 -12.890 1.00 96.31 97 ARG A O 1
ATOM 814 N N . TRP A 1 98 ? -3.786 -9.637 -12.155 1.00 97.25 98 TRP A N 1
ATOM 815 C CA . TRP A 1 98 ? -3.896 -8.902 -13.405 1.00 97.25 98 TRP A CA 1
ATOM 816 C C . TRP A 1 98 ? -2.765 -7.881 -13.469 1.00 97.25 98 TRP A C 1
ATOM 818 O O . TRP A 1 98 ? -2.539 -7.142 -12.511 1.00 97.25 98 TRP A O 1
ATOM 828 N N . LEU A 1 99 ? -2.035 -7.868 -14.581 1.00 96.19 99 LEU A N 1
ATOM 829 C CA . LEU A 1 99 ? -0.925 -6.949 -14.802 1.00 96.19 99 LEU A CA 1
ATOM 830 C C . LEU A 1 99 ? -1.314 -5.939 -15.878 1.00 96.19 99 LEU A C 1
ATOM 832 O O . LEU A 1 99 ? -1.605 -6.323 -17.009 1.00 9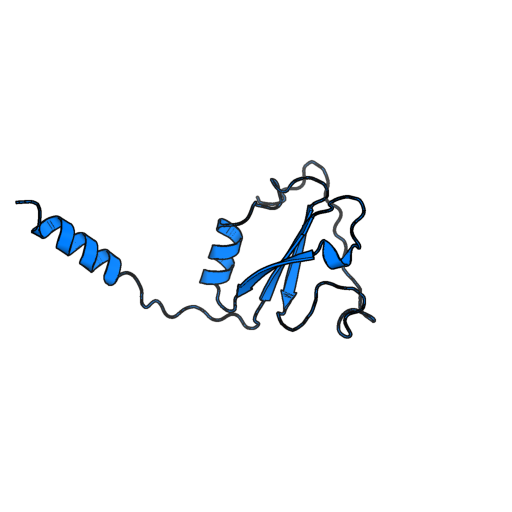6.19 99 LEU A O 1
ATOM 836 N N . VAL A 1 100 ? -1.285 -4.657 -15.522 1.00 94.56 100 VAL A N 1
ATOM 837 C CA . VAL A 1 100 ? -1.506 -3.547 -16.452 1.00 94.56 100 VAL A CA 1
ATOM 838 C C . VAL A 1 100 ? -0.170 -2.829 -16.656 1.00 94.56 100 VAL A C 1
ATOM 840 O O . VAL A 1 100 ? 0.295 -2.162 -15.731 1.00 94.56 100 VAL A O 1
ATOM 843 N N . PRO A 1 101 ? 0.495 -2.985 -17.815 1.00 93.50 101 PRO A N 1
ATOM 844 C CA . PRO A 1 101 ? 1.726 -2.260 -18.098 1.00 93.50 101 PRO A CA 1
ATOM 845 C C . PRO A 1 101 ? 1.415 -0.784 -18.372 1.00 93.50 101 PRO A C 1
ATOM 847 O O . PRO A 1 101 ? 0.537 -0.470 -19.175 1.00 93.50 101 PRO A O 1
ATOM 850 N N . LEU A 1 102 ? 2.152 0.115 -17.722 1.00 91.12 102 LEU A N 1
ATOM 851 C CA . LEU A 1 102 ? 2.045 1.556 -17.942 1.00 91.12 102 LEU A CA 1
ATOM 852 C C . LEU A 1 102 ? 3.070 2.014 -18.983 1.00 91.12 102 LEU A C 1
ATOM 854 O O . LEU A 1 102 ? 4.204 1.534 -19.01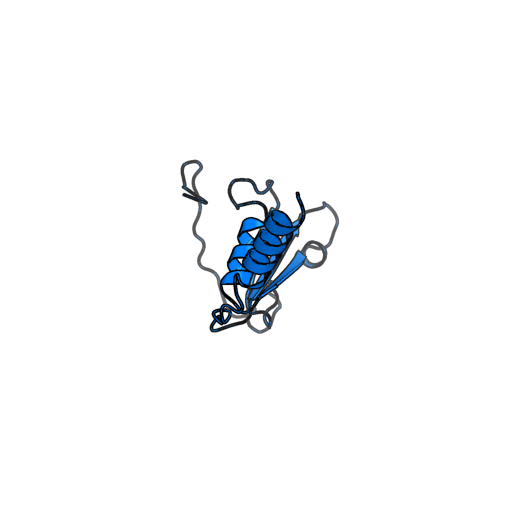8 1.00 91.12 102 LEU A O 1
ATOM 858 N N . THR A 1 103 ? 2.666 2.958 -19.827 1.00 92.62 103 THR A N 1
ATOM 859 C CA . THR A 1 103 ? 3.558 3.683 -20.742 1.00 92.62 103 THR A CA 1
ATOM 860 C C . THR A 1 103 ? 3.977 5.021 -20.122 1.00 92.62 103 THR A C 1
AT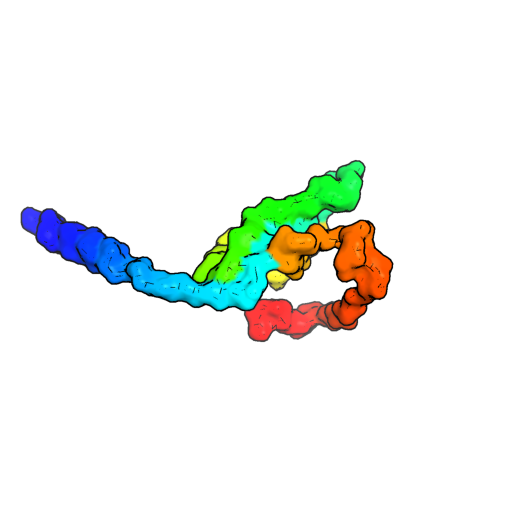OM 862 O O . THR A 1 103 ? 3.304 5.494 -19.205 1.00 92.62 103 THR A O 1
ATOM 865 N N . PRO A 1 104 ? 5.039 5.681 -20.620 1.00 85.69 104 PRO A N 1
ATOM 866 C CA . PRO A 1 104 ? 5.469 6.983 -20.097 1.00 85.69 104 PRO A CA 1
ATOM 867 C C . PRO A 1 104 ? 4.380 8.069 -20.098 1.00 85.69 104 PRO A C 1
ATOM 869 O O . PRO A 1 104 ? 4.387 8.936 -19.232 1.00 85.69 104 PRO A O 1
ATOM 872 N N . ASP A 1 105 ? 3.431 8.000 -21.036 1.00 89.00 105 ASP A N 1
ATOM 873 C CA . ASP A 1 105 ? 2.327 8.963 -21.159 1.00 89.00 105 ASP A CA 1
ATOM 874 C C . ASP A 1 105 ? 1.084 8.581 -20.335 1.00 89.00 105 ASP A C 1
ATOM 876 O O . ASP A 1 105 ? 0.077 9.293 -20.356 1.00 89.00 105 ASP A O 1
ATOM 880 N N . SER A 1 106 ? 1.115 7.446 -19.629 1.00 89.44 106 SER A N 1
ATOM 881 C CA . SER A 1 106 ? -0.028 6.975 -18.847 1.00 89.44 106 SER A CA 1
ATOM 882 C C . SER A 1 106 ? -0.301 7.911 -17.657 1.00 89.44 106 SER A C 1
ATOM 884 O O . SER A 1 106 ? 0.609 8.175 -16.867 1.00 89.44 106 SER A O 1
ATOM 886 N N . PRO A 1 107 ? -1.539 8.408 -17.480 1.00 86.81 107 PRO A N 1
ATOM 887 C CA . PRO A 1 107 ? -1.896 9.221 -16.324 1.00 86.81 107 PRO A CA 1
ATOM 888 C C . PRO A 1 107 ? -1.986 8.337 -15.076 1.00 86.81 107 PRO A C 1
ATOM 890 O O . PRO A 1 107 ? -2.977 7.645 -14.875 1.00 86.81 107 PRO A O 1
ATOM 893 N N . ILE A 1 108 ? -0.945 8.345 -14.242 1.00 86.25 108 ILE A N 1
ATOM 894 C CA . ILE A 1 108 ? -0.920 7.523 -13.020 1.00 86.25 108 ILE A CA 1
ATOM 895 C C . ILE A 1 108 ? -1.872 8.088 -11.946 1.00 86.25 108 ILE A C 1
ATOM 897 O O . ILE A 1 108 ? -2.556 7.319 -11.283 1.00 86.25 108 ILE A O 1
ATOM 901 N N . ASP A 1 109 ? -1.967 9.421 -11.835 1.00 83.81 109 ASP A N 1
ATOM 902 C CA . ASP A 1 109 ? -2.736 10.118 -10.782 1.00 83.81 109 ASP A CA 1
ATOM 903 C C . ASP A 1 109 ? -3.751 11.151 -11.330 1.00 83.81 109 ASP A C 1
ATOM 905 O O . ASP A 1 109 ? -4.160 12.059 -10.604 1.00 83.81 109 ASP A O 1
ATOM 909 N N . ARG A 1 110 ? -4.088 11.097 -12.626 1.00 58.66 110 ARG A N 1
ATOM 910 C CA . ARG A 1 110 ? -4.886 12.124 -13.326 1.00 58.66 110 ARG A CA 1
ATOM 911 C C . ARG A 1 110 ? -6.308 11.680 -13.631 1.00 58.66 110 ARG A C 1
ATOM 913 O O . ARG A 1 110 ? -6.470 10.515 -14.048 1.00 58.66 110 ARG A O 1
#

Nearest PDB structures (foldseek):
  5j5y-assembly3_C  TM=9.485E-01  e=3.739E-07  Mus musculus
  2v8x-assembly1_A  TM=9.625E-01  e=6.989E-07  Homo sapiens
  5m81-assembly4_D  TM=9.584E-01  e=6.565E-07  Mus musculus
  4dt6-assembly1_A  TM=9.757E-01  e=8.432E-07  Homo sapiens
  4aza-assembly1_A  TM=9.661E-01  e=1.227E-06  Homo sapiens

Solvent-accessible surface area (backbone atoms only — not comparable to full-atom values): 7085 Å² total; per-residue (Å²): 142,66,64,74,64,52,52,51,55,50,49,51,61,71,64,68,62,92,61,81,75,50,71,46,99,58,45,34,28,38,32,39,34,51,75,81,73,90,63,58,73,78,77,31,53,41,83,74,50,73,38,44,29,56,66,51,47,50,50,51,59,72,75,43,76,50,79,83,71,48,57,90,71,51,49,82,45,77,34,50,63,93,47,69,100,44,63,85,32,85,89,38,60,86,60,84,80,90,82,82,88,80,57,96,85,54,70,79,87,112

Sequence (110 aa):
MATATEEHVVQERMKESEHELHPLQDTWTYYLFIYKGNDKWDESIIKVATFGTIEHFWSVMYNTAPPSRTPNGTDIFMFRSDIEPKWEHPRNENGGRWLVPLTPDSPIDR